Protein AF-A0AAF0JPY4-F1 (afdb_monomer_lite)

Secondary structure (DSSP, 8-state):
-EEEEE-HHHHHHHHHHHHHHHHHHHHHHHHHHTTTEEEEEEEEEEEEETTEEEEEEEEEEEEEEEEEEEEETTEEEEEEEEEESS-S-TTSPPPPPPTTTT-EEEEETTEEEEEE-

Foldseek 3Di:
DDKDFDDPVVVVVVVVLVVVLVVQQVVLQVQCVVVQKHWDQWDWDWDQDPQGIKIKIAGATWMWGWAFDQDDVPHTDTDTHTDGRDDPDPPRDDRPDGPCHQWMWMQDPVHIMIDHD

Radius of gyration: 16.7 Å; chains: 1; bounding box: 37×38×39 Å

pLDDT: mean 94.19, std 3.63, range [71.88, 98.06]

Structure (mmCIF, N/CA/C/O backbone):
data_AF-A0AAF0JPY4-F1
#
_entry.id   AF-A0AAF0JPY4-F1
#
loop_
_atom_site.g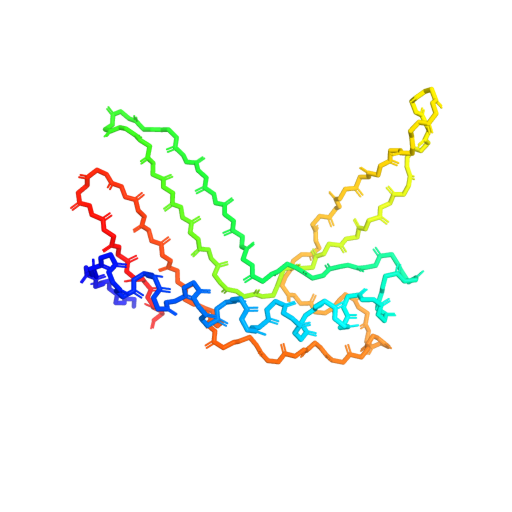roup_PDB
_atom_site.id
_atom_site.type_symbol
_atom_site.label_atom_id
_atom_site.label_alt_id
_atom_site.label_comp_id
_atom_site.label_asym_id
_atom_site.label_entity_id
_atom_site.label_seq_id
_atom_site.pdbx_PDB_ins_code
_atom_site.Cartn_x
_atom_site.Cartn_y
_atom_site.Cartn_z
_atom_site.occupancy
_atom_site.B_iso_or_equiv
_atom_site.auth_seq_id
_atom_site.auth_comp_id
_atom_site.auth_asym_id
_atom_site.auth_atom_id
_atom_site.pdbx_PDB_model_num
ATOM 1 N N . MET A 1 1 ? -14.516 -14.424 5.658 1.00 76.50 1 MET A N 1
ATOM 2 C CA . MET A 1 1 ? -14.083 -13.071 6.057 1.00 76.50 1 MET A CA 1
ATOM 3 C C . MET A 1 1 ? -14.177 -12.901 7.560 1.00 76.50 1 MET A C 1
ATOM 5 O O . MET A 1 1 ? -15.278 -12.802 8.096 1.00 76.50 1 MET A O 1
ATOM 9 N N . LYS A 1 2 ? -13.028 -12.865 8.234 1.00 87.25 2 LYS A N 1
ATOM 10 C CA . LYS A 1 2 ? -12.923 -12.620 9.676 1.00 87.25 2 LYS A CA 1
ATOM 11 C C . LYS A 1 2 ? -12.520 -11.163 9.903 1.00 87.25 2 LYS A C 1
ATOM 13 O O . LYS A 1 2 ? -11.664 -10.646 9.191 1.00 87.25 2 LYS A O 1
ATOM 18 N N . THR A 1 3 ? -13.167 -10.490 10.853 1.00 94.69 3 THR A N 1
ATOM 19 C CA . THR A 1 3 ? -12.801 -9.127 11.268 1.00 94.69 3 THR A CA 1
ATOM 20 C C . THR A 1 3 ? -12.476 -9.139 12.749 1.00 94.69 3 THR A C 1
ATOM 22 O O . THR A 1 3 ? -13.300 -9.563 13.555 1.00 94.69 3 THR A O 1
ATOM 25 N N . GLU A 1 4 ? -11.289 -8.665 13.104 1.00 96.06 4 GLU A N 1
ATOM 26 C CA . GLU A 1 4 ? -10.801 -8.652 14.481 1.00 96.06 4 GLU A CA 1
ATOM 27 C C . GLU A 1 4 ? -10.354 -7.246 14.858 1.00 96.06 4 GLU A C 1
ATOM 29 O O . GLU A 1 4 ? -9.631 -6.590 14.104 1.00 96.06 4 GLU A O 1
ATOM 34 N N . LYS A 1 5 ? -10.789 -6.767 16.026 1.00 97.38 5 LYS A N 1
ATOM 35 C CA . LYS A 1 5 ? -10.307 -5.502 16.581 1.00 97.38 5 LYS A CA 1
ATOM 36 C C . LYS A 1 5 ? -8.908 -5.721 17.149 1.00 97.38 5 LYS A C 1
ATOM 38 O O . LYS A 1 5 ? -8.705 -6.646 17.927 1.00 97.38 5 LYS A O 1
ATOM 43 N N . ILE A 1 6 ? -7.967 -4.860 16.783 1.00 97.62 6 ILE A N 1
ATOM 44 C CA . ILE A 1 6 ? -6.577 -4.938 17.237 1.00 97.62 6 ILE A CA 1
ATOM 45 C C . ILE A 1 6 ? -6.176 -3.682 18.008 1.00 97.62 6 ILE A C 1
ATOM 47 O O . ILE A 1 6 ? -6.800 -2.623 17.897 1.00 97.62 6 ILE A O 1
ATOM 51 N N . THR A 1 7 ? -5.110 -3.800 18.794 1.00 97.81 7 THR A N 1
ATOM 52 C CA . THR A 1 7 ? -4.529 -2.669 19.520 1.00 97.81 7 THR A CA 1
ATOM 53 C C . THR A 1 7 ? -3.618 -1.837 18.616 1.00 97.81 7 THR A C 1
ATOM 55 O O . THR A 1 7 ? -3.204 -2.262 17.534 1.00 97.81 7 THR A O 1
ATOM 58 N N . LYS A 1 8 ? -3.257 -0.638 19.084 1.00 96.75 8 LYS A N 1
ATOM 59 C CA . LYS A 1 8 ? -2.250 0.198 18.421 1.00 96.75 8 LYS A CA 1
ATOM 60 C C . LYS A 1 8 ? -0.879 -0.488 18.371 1.00 96.75 8 LYS A C 1
ATOM 62 O O . LYS A 1 8 ? -0.233 -0.446 17.337 1.00 96.75 8 LYS A O 1
ATOM 67 N N . GLU A 1 9 ? -0.486 -1.191 19.431 1.00 97.81 9 GLU A N 1
ATOM 68 C CA . GLU A 1 9 ? 0.784 -1.928 19.469 1.00 97.81 9 GLU A CA 1
ATOM 69 C C . GLU A 1 9 ? 0.856 -3.012 18.377 1.00 97.81 9 GLU A C 1
ATOM 71 O O . GLU A 1 9 ? 1.880 -3.183 17.717 1.00 97.81 9 GLU A O 1
ATOM 76 N N . MET A 1 10 ? -0.251 -3.722 18.129 1.00 96.94 10 MET A N 1
ATOM 77 C CA . MET A 1 10 ? -0.329 -4.683 17.024 1.00 96.94 10 MET A CA 1
ATOM 78 C C . MET A 1 10 ? -0.209 -3.994 15.661 1.00 96.94 10 MET A C 1
ATOM 80 O O . MET A 1 10 ? 0.466 -4.509 14.772 1.00 96.94 10 MET A O 1
ATOM 84 N N . LEU A 1 11 ? -0.830 -2.822 15.490 1.00 97.00 11 LEU A N 1
ATOM 85 C CA . LEU A 1 11 ? -0.681 -2.023 14.272 1.00 97.00 11 LEU A CA 1
ATOM 86 C C . LEU A 1 11 ? 0.775 -1.577 14.064 1.00 97.00 11 LEU A C 1
ATOM 88 O O . LEU A 1 11 ? 1.282 -1.655 12.946 1.00 97.00 11 LEU A O 1
ATOM 92 N N . ASP A 1 12 ? 1.457 -1.163 15.128 1.00 97.56 12 ASP A N 1
ATOM 93 C CA . ASP A 1 12 ? 2.863 -0.760 15.078 1.00 97.56 1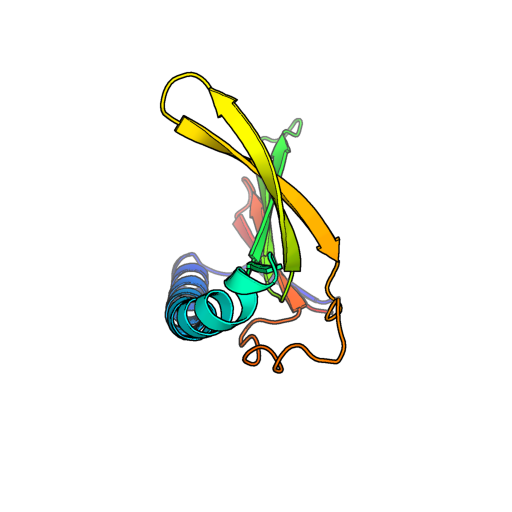2 ASP A CA 1
ATOM 94 C C . ASP A 1 12 ? 3.763 -1.945 14.683 1.00 97.56 12 ASP A C 1
ATOM 96 O O . ASP A 1 12 ? 4.633 -1.800 13.825 1.00 97.56 12 ASP A O 1
ATOM 100 N N . LYS A 1 13 ? 3.481 -3.158 15.184 1.00 97.38 13 LYS A N 1
ATOM 101 C CA . LYS A 1 13 ? 4.148 -4.398 14.739 1.00 97.38 13 LYS A CA 1
ATOM 102 C C . LYS A 1 13 ? 3.952 -4.667 13.240 1.00 97.38 13 LYS A C 1
ATOM 104 O O . LYS A 1 13 ? 4.914 -5.014 12.553 1.00 97.38 13 LYS A O 1
ATOM 109 N N . LEU A 1 14 ? 2.743 -4.466 12.704 1.00 96.56 14 LEU A N 1
ATOM 110 C CA . LEU A 1 14 ? 2.487 -4.586 11.259 1.00 96.56 14 LEU A CA 1
ATOM 111 C C . LEU A 1 14 ? 3.289 -3.558 10.448 1.00 96.56 14 LEU A C 1
ATOM 113 O O . LEU A 1 14 ? 3.795 -3.884 9.372 1.00 96.56 14 LEU A O 1
ATOM 117 N N . TYR A 1 15 ? 3.432 -2.330 10.953 1.00 96.06 15 TYR A N 1
ATOM 118 C CA . TYR A 1 15 ? 4.275 -1.322 10.311 1.00 96.06 15 TYR A CA 1
ATOM 119 C C . TYR A 1 15 ? 5.753 -1.712 10.319 1.00 96.06 15 TYR A C 1
ATOM 121 O O . TYR A 1 15 ? 6.393 -1.582 9.279 1.00 96.06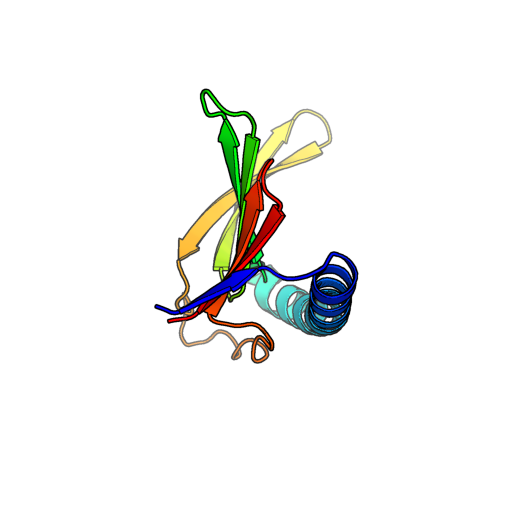 15 TYR A O 1
ATOM 129 N N . SER A 1 16 ? 6.280 -2.249 11.419 1.00 96.81 16 SER A N 1
ATOM 130 C CA . SER A 1 16 ? 7.669 -2.726 11.474 1.00 96.81 16 SER A CA 1
ATOM 131 C C . SER A 1 16 ? 7.946 -3.809 10.425 1.00 96.81 16 SER A C 1
ATOM 133 O O . SER A 1 16 ? 8.902 -3.695 9.659 1.00 96.81 16 SER A O 1
ATOM 135 N N . ILE A 1 17 ? 7.047 -4.794 10.292 1.00 96.75 17 ILE A N 1
ATOM 136 C CA . ILE A 1 17 ? 7.133 -5.836 9.252 1.00 96.75 17 ILE A CA 1
ATOM 137 C C . ILE A 1 17 ? 7.096 -5.218 7.843 1.00 96.75 17 ILE A C 1
ATOM 139 O O . ILE A 1 17 ? 7.838 -5.626 6.944 1.00 96.75 17 ILE A O 1
ATOM 143 N N . LEU A 1 18 ? 6.233 -4.219 7.628 1.00 96.19 18 LEU A N 1
ATOM 144 C CA . LEU A 1 18 ? 6.147 -3.508 6.354 1.00 96.19 18 LEU A CA 1
ATOM 145 C C . LEU A 1 18 ? 7.446 -2.754 6.028 1.00 96.19 18 LEU A C 1
ATOM 147 O O . LEU A 1 18 ? 7.854 -2.746 4.868 1.00 96.19 18 LEU A O 1
ATOM 151 N N . GLU A 1 19 ? 8.089 -2.117 7.007 1.00 95.12 19 GLU A N 1
ATOM 152 C CA . GLU A 1 19 ? 9.345 -1.386 6.802 1.00 95.12 19 GLU A CA 1
ATOM 153 C C . GLU A 1 19 ? 10.505 -2.310 6.420 1.00 95.12 19 GLU A C 1
ATOM 155 O O . GLU A 1 19 ? 11.264 -2.004 5.497 1.00 95.12 19 GLU A O 1
ATOM 160 N N . GLU A 1 20 ? 10.609 -3.482 7.044 1.00 94.62 20 GLU A N 1
ATOM 161 C CA . GLU A 1 20 ? 11.586 -4.497 6.637 1.00 94.62 20 GLU A CA 1
ATOM 162 C C . GLU A 1 20 ? 11.353 -4.958 5.193 1.00 94.62 20 GLU A C 1
ATOM 164 O O . GLU A 1 20 ? 12.290 -5.054 4.394 1.00 94.62 20 GLU A O 1
ATOM 169 N N . TYR A 1 21 ? 10.090 -5.186 4.820 1.00 96.19 21 TYR A N 1
ATOM 170 C CA . TYR A 1 21 ? 9.736 -5.546 3.450 1.00 96.19 21 TYR A CA 1
ATOM 171 C C . TYR A 1 21 ? 10.041 -4.423 2.452 1.00 96.19 21 TYR A C 1
ATOM 173 O O . TYR A 1 21 ? 10.551 -4.691 1.362 1.00 96.19 21 TYR A O 1
ATOM 181 N N . LYS A 1 22 ? 9.781 -3.160 2.814 1.00 95.00 22 LYS A N 1
ATOM 182 C CA . LYS A 1 22 ? 10.059 -1.995 1.960 1.00 95.00 22 LYS A CA 1
ATOM 183 C C . LYS A 1 22 ? 11.527 -1.902 1.559 1.00 95.00 22 LYS A C 1
ATOM 185 O O . LYS A 1 22 ? 11.792 -1.486 0.435 1.00 95.00 22 LYS A O 1
ATOM 190 N N . ARG A 1 23 ? 12.464 -2.321 2.418 1.00 92.56 23 ARG A N 1
ATOM 191 C CA . ARG A 1 23 ? 13.897 -2.376 2.073 1.00 92.56 23 ARG A CA 1
ATOM 192 C C . ARG A 1 23 ? 14.157 -3.353 0.924 1.00 92.56 23 ARG A C 1
ATOM 194 O O . ARG A 1 23 ? 14.707 -2.955 -0.093 1.00 92.56 23 ARG A O 1
ATOM 201 N N . LYS A 1 24 ? 13.644 -4.586 1.013 1.00 93.94 24 LYS A N 1
ATOM 202 C CA . LYS A 1 24 ? 13.739 -5.585 -0.075 1.00 93.94 24 LYS A CA 1
ATOM 203 C C . LYS A 1 24 ? 13.044 -5.105 -1.351 1.00 93.94 24 LYS A C 1
ATOM 205 O O . LYS A 1 24 ? 13.518 -5.316 -2.465 1.00 93.94 24 LYS A O 1
ATOM 210 N N . LEU A 1 25 ? 11.903 -4.441 -1.183 1.00 95.81 25 LEU A N 1
ATOM 211 C CA . LEU A 1 25 ? 11.133 -3.894 -2.290 1.00 95.81 25 LEU A CA 1
ATOM 212 C C . LEU A 1 25 ? 11.840 -2.720 -2.975 1.00 95.81 25 LEU A C 1
ATOM 214 O O . LEU A 1 25 ? 11.641 -2.508 -4.168 1.00 95.81 25 LEU A O 1
ATOM 218 N N . TYR A 1 26 ? 12.638 -1.946 -2.242 1.00 94.94 26 TYR A N 1
ATOM 219 C CA . TYR A 1 26 ? 13.428 -0.856 -2.799 1.00 94.94 26 TYR A CA 1
ATOM 220 C C . TYR A 1 26 ? 14.463 -1.386 -3.792 1.00 94.94 26 TYR A C 1
ATOM 222 O O . TYR A 1 26 ? 14.506 -0.911 -4.929 1.00 94.94 26 TYR A O 1
ATOM 230 N N . ASP A 1 27 ? 15.212 -2.420 -3.403 1.00 93.62 27 ASP A N 1
ATOM 231 C CA . ASP A 1 27 ? 16.198 -3.059 -4.278 1.00 93.62 27 ASP A CA 1
ATOM 232 C C . ASP A 1 27 ? 15.536 -3.635 -5.528 1.00 93.62 27 ASP A C 1
ATOM 234 O O . ASP A 1 27 ? 15.982 -3.378 -6.646 1.00 93.62 27 ASP A O 1
ATOM 238 N N . TYR A 1 28 ? 14.406 -4.323 -5.354 1.00 94.88 28 TYR A N 1
ATOM 239 C CA . TYR A 1 28 ? 13.607 -4.816 -6.471 1.00 94.88 28 TYR A CA 1
ATOM 240 C C . TYR A 1 28 ? 13.124 -3.686 -7.396 1.00 94.88 28 TYR A C 1
ATOM 242 O O . TYR A 1 28 ? 13.273 -3.761 -8.614 1.00 94.88 28 TYR A O 1
ATOM 250 N N . ASN A 1 29 ? 12.574 -2.606 -6.831 1.00 96.12 29 ASN A N 1
ATOM 251 C CA . ASN A 1 29 ? 12.093 -1.459 -7.599 1.00 96.12 29 ASN A CA 1
ATOM 252 C C . ASN A 1 29 ? 13.215 -0.774 -8.376 1.00 96.12 29 ASN A C 1
ATOM 254 O O . ASN A 1 29 ? 12.950 -0.259 -9.457 1.00 96.12 29 ASN A O 1
ATOM 258 N N . ARG A 1 30 ? 14.450 -0.767 -7.864 1.00 93.81 30 ARG A N 1
ATOM 259 C CA . ARG A 1 30 ? 15.608 -0.269 -8.611 1.00 93.81 30 ARG A CA 1
ATOM 260 C C . ARG A 1 30 ? 15.808 -1.080 -9.895 1.00 93.81 30 ARG A C 1
ATOM 262 O O . ARG A 1 30 ? 15.893 -0.473 -10.956 1.00 93.81 30 ARG A O 1
ATOM 269 N N . LEU A 1 31 ? 15.757 -2.412 -9.809 1.00 93.00 31 LEU A N 1
ATOM 270 C CA . LEU A 1 31 ? 15.912 -3.319 -10.957 1.00 93.00 31 LEU A CA 1
ATOM 271 C C . LEU A 1 31 ? 14.830 -3.126 -12.029 1.00 93.00 31 LEU A C 1
ATOM 273 O O . LEU A 1 31 ? 15.129 -3.131 -13.217 1.00 93.00 31 LEU A O 1
ATOM 277 N N . VAL A 1 32 ? 13.566 -2.951 -11.633 1.00 93.50 32 VAL A N 1
ATOM 278 C CA . VAL A 1 32 ? 12.455 -2.840 -12.602 1.00 93.50 32 VAL A CA 1
ATOM 279 C C . VAL A 1 32 ? 12.167 -1.405 -13.057 1.00 93.50 32 VAL A C 1
ATOM 281 O O . VAL A 1 32 ? 11.409 -1.198 -14.008 1.00 93.50 32 VAL A O 1
ATOM 284 N N . SER A 1 33 ? 12.771 -0.404 -12.406 1.00 90.50 33 SER A N 1
ATOM 285 C CA . SER A 1 33 ? 12.508 1.009 -12.704 1.00 90.50 33 SER A CA 1
ATOM 286 C C . SER A 1 33 ? 13.007 1.459 -14.074 1.00 90.50 33 SER A C 1
ATOM 288 O O . SER A 1 33 ? 12.384 2.343 -14.659 1.00 90.50 33 SER A O 1
ATOM 290 N N . GLU A 1 34 ? 14.050 0.828 -14.619 1.00 87.25 34 GLU A N 1
ATOM 291 C CA . GLU A 1 34 ? 14.545 1.096 -15.980 1.00 87.25 34 GLU A CA 1
ATOM 292 C C . GLU A 1 34 ? 13.487 0.782 -17.045 1.00 87.25 34 GLU A C 1
ATOM 294 O O . GLU A 1 34 ? 13.372 1.481 -18.046 1.00 87.25 34 GLU A O 1
ATOM 299 N N . LYS A 1 35 ? 12.633 -0.212 -16.776 1.00 88.62 35 LYS A N 1
ATOM 300 C CA . LYS A 1 35 ? 11.487 -0.578 -17.621 1.00 88.62 35 LYS A CA 1
ATOM 301 C C . LYS A 1 35 ? 10.238 0.271 -17.334 1.00 88.62 35 LYS A C 1
ATOM 303 O O . LYS A 1 35 ? 9.170 0.038 -17.894 1.00 88.62 35 LYS A O 1
ATOM 308 N N . GLY A 1 36 ? 10.351 1.262 -16.448 1.00 92.75 36 GLY A N 1
ATOM 309 C CA . GLY A 1 36 ? 9.266 2.166 -16.073 1.00 92.75 36 GLY A CA 1
ATOM 310 C C . GLY A 1 36 ? 8.259 1.574 -15.085 1.00 92.75 36 GLY A C 1
ATOM 311 O O . GLY A 1 36 ? 7.194 2.162 -14.898 1.00 92.75 36 GLY A O 1
ATOM 312 N N . TYR A 1 37 ? 8.560 0.446 -14.435 1.00 95.56 37 TYR A N 1
ATOM 313 C CA . TYR A 1 37 ? 7.656 -0.188 -13.473 1.00 95.56 37 TYR A CA 1
ATOM 314 C C . TYR A 1 37 ? 8.050 0.085 -12.027 1.00 95.56 37 TYR A C 1
ATOM 316 O O . TYR A 1 37 ? 9.222 0.250 -11.693 1.00 95.56 37 TYR A O 1
ATOM 324 N N . ARG A 1 38 ? 7.045 0.123 -11.150 1.00 95.62 38 ARG A N 1
ATOM 325 C CA . ARG A 1 38 ? 7.215 0.155 -9.697 1.00 95.62 38 ARG A CA 1
ATOM 326 C C . ARG A 1 38 ? 6.120 -0.644 -9.009 1.00 95.62 38 ARG A C 1
ATOM 328 O O . ARG A 1 38 ? 4.967 -0.633 -9.433 1.00 95.62 38 ARG A O 1
ATOM 335 N N . LEU A 1 39 ? 6.472 -1.259 -7.893 1.00 95.75 39 LEU A N 1
ATOM 336 C CA . LEU A 1 39 ? 5.567 -1.985 -7.020 1.00 95.75 39 LEU A CA 1
ATOM 337 C C . LEU A 1 39 ? 5.370 -1.201 -5.720 1.00 95.75 39 LEU A C 1
ATOM 339 O O . LEU A 1 39 ? 6.339 -0.744 -5.104 1.00 95.75 39 LEU A O 1
ATOM 343 N N . LYS A 1 40 ? 4.116 -1.043 -5.294 1.00 95.44 40 LYS A N 1
ATOM 344 C CA . LYS A 1 40 ? 3.768 -0.520 -3.968 1.00 95.44 40 LYS A CA 1
ATOM 345 C C . LYS A 1 40 ? 3.344 -1.672 -3.050 1.00 95.44 40 LYS A C 1
ATOM 347 O O . LYS A 1 40 ? 2.570 -2.513 -3.500 1.00 95.44 40 LYS A O 1
ATOM 352 N N . PRO A 1 41 ? 3.795 -1.686 -1.781 1.00 96.56 41 PRO A N 1
ATOM 353 C CA . PRO A 1 41 ? 3.483 -2.752 -0.823 1.00 96.56 41 PRO A CA 1
ATOM 354 C C . PRO A 1 41 ? 2.114 -2.567 -0.142 1.00 96.56 41 PRO A C 1
ATOM 356 O O . PRO A 1 41 ? 1.578 -3.445 0.525 1.00 96.56 41 PRO A O 1
ATOM 359 N N . VAL A 1 42 ? 1.537 -1.372 -0.250 1.00 96.25 42 VAL A N 1
ATOM 360 C CA . VAL A 1 42 ? 0.274 -1.043 0.400 1.00 96.25 42 VAL A CA 1
ATOM 361 C C . VAL A 1 42 ? -0.498 -0.058 -0.459 1.00 96.25 42 VAL A C 1
ATOM 363 O O . VAL A 1 42 ? 0.054 0.930 -0.952 1.00 96.25 42 VAL A O 1
ATOM 366 N N . HIS A 1 43 ? -1.787 -0.326 -0.629 1.00 95.19 43 HIS A N 1
ATOM 367 C CA . HIS A 1 43 ? -2.734 0.620 -1.192 1.00 95.19 43 HIS A CA 1
ATOM 368 C C . HIS A 1 43 ? -3.549 1.232 -0.052 1.00 95.19 43 HIS A C 1
ATOM 370 O O . HIS A 1 43 ? -4.166 0.512 0.730 1.00 95.19 43 HIS A O 1
ATOM 376 N N . ILE A 1 44 ? -3.521 2.559 0.075 1.00 95.44 44 ILE A N 1
ATOM 377 C CA . ILE A 1 44 ? -4.198 3.279 1.157 1.00 95.44 44 ILE A CA 1
ATOM 378 C C . ILE A 1 44 ? -5.370 4.055 0.570 1.00 95.44 44 ILE A C 1
ATOM 380 O O . ILE A 1 44 ? -5.185 4.863 -0.337 1.00 95.44 44 ILE A O 1
ATOM 384 N N . VAL A 1 45 ? -6.559 3.838 1.126 1.00 95.88 45 VAL A N 1
ATOM 385 C CA . VAL A 1 45 ? -7.783 4.551 0.753 1.00 95.88 45 VAL A CA 1
ATOM 386 C C . VAL A 1 45 ? -8.309 5.283 1.976 1.00 95.88 45 VAL A C 1
ATOM 388 O O . VAL A 1 45 ? -8.531 4.672 3.018 1.00 95.88 45 VAL A O 1
ATOM 391 N N . VAL A 1 46 ? -8.540 6.586 1.848 1.00 97.00 46 VAL A N 1
ATOM 392 C CA . VAL A 1 46 ? -9.143 7.413 2.897 1.00 97.00 46 VAL A CA 1
ATOM 393 C C . VAL A 1 46 ? -10.511 7.875 2.410 1.00 97.00 46 VAL A C 1
ATOM 395 O O . VAL A 1 46 ? -10.617 8.455 1.332 1.00 97.00 46 VAL A O 1
ATOM 398 N N . LYS A 1 47 ? -11.563 7.602 3.184 1.00 95.69 47 LYS A N 1
ATOM 399 C CA . LYS A 1 47 ? -12.947 7.981 2.873 1.00 95.69 47 LYS A CA 1
ATOM 400 C C . LYS A 1 47 ? -13.494 8.889 3.967 1.00 95.69 47 LYS A C 1
ATOM 402 O O . LYS A 1 47 ? -13.403 8.552 5.145 1.00 95.69 47 LYS A O 1
ATOM 407 N N . LYS A 1 48 ? -14.098 10.013 3.580 1.00 94.94 48 LYS A N 1
ATOM 408 C CA . LYS A 1 48 ? -14.897 10.844 4.491 1.00 94.94 48 LYS A CA 1
ATOM 409 C C . LYS A 1 48 ? -16.317 10.284 4.561 1.00 94.94 48 LYS A C 1
ATOM 411 O O . LYS A 1 48 ? -16.903 9.959 3.533 1.00 94.94 48 LYS A O 1
ATOM 416 N N . THR A 1 49 ? -16.856 10.165 5.765 1.00 92.19 49 THR A N 1
ATOM 417 C CA . THR A 1 49 ? -18.210 9.670 6.044 1.00 92.19 49 THR A CA 1
ATOM 418 C C . THR A 1 49 ? -18.913 10.617 7.017 1.00 92.19 49 THR A C 1
ATOM 420 O O . THR A 1 49 ? -18.264 11.468 7.625 1.00 92.19 49 THR A O 1
ATOM 423 N N . LYS A 1 50 ? -20.227 10.446 7.217 1.00 90.50 50 LYS A N 1
ATOM 424 C CA . LYS A 1 50 ? -20.988 11.207 8.227 1.00 90.50 50 LYS A CA 1
ATOM 425 C C . LYS A 1 50 ? -20.447 11.016 9.65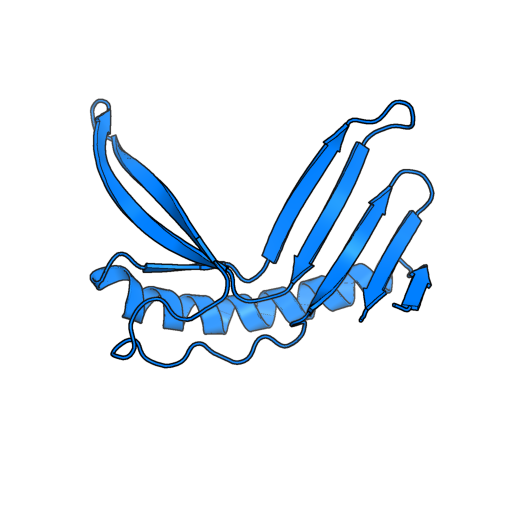5 1.00 90.50 50 LYS A C 1
ATOM 427 O O . LYS A 1 50 ? -20.605 11.901 10.480 1.00 90.50 50 LYS A O 1
ATOM 432 N N . LEU A 1 51 ? -19.794 9.881 9.922 1.00 86.56 51 LEU A N 1
ATOM 433 C CA . LEU A 1 51 ? -19.242 9.504 11.230 1.00 86.56 51 LEU A CA 1
ATOM 434 C C . LEU A 1 51 ? -17.742 9.826 11.370 1.00 86.56 51 LEU A C 1
ATOM 436 O O . LEU A 1 51 ? -17.109 9.421 12.343 1.00 86.56 51 LEU A O 1
ATOM 440 N N . GLY A 1 52 ? -17.156 10.523 10.389 1.00 92.25 52 GLY A N 1
ATOM 441 C CA . GLY A 1 52 ? -15.738 10.881 10.363 1.00 92.25 52 GLY A CA 1
ATOM 442 C C . GLY A 1 52 ? -14.958 10.213 9.229 1.00 92.25 52 GLY A C 1
ATOM 443 O O . GLY A 1 52 ? -15.515 9.818 8.201 1.00 92.25 52 GLY A O 1
ATOM 444 N N . THR A 1 53 ? -13.640 10.121 9.394 1.00 96.31 53 THR A N 1
ATOM 445 C CA . THR A 1 53 ? -12.725 9.587 8.375 1.00 96.31 53 THR A CA 1
ATOM 446 C C . THR A 1 53 ? -12.455 8.104 8.608 1.00 96.31 53 THR A C 1
ATOM 448 O O . THR A 1 53 ? -12.076 7.710 9.706 1.00 96.31 53 THR A O 1
ATOM 451 N N . VAL A 1 54 ? -12.588 7.296 7.556 1.00 97.12 54 VAL A N 1
ATOM 452 C CA . VAL A 1 54 ? -12.225 5.875 7.562 1.00 97.12 54 VAL A CA 1
ATOM 453 C C . VAL A 1 54 ? -11.015 5.664 6.658 1.00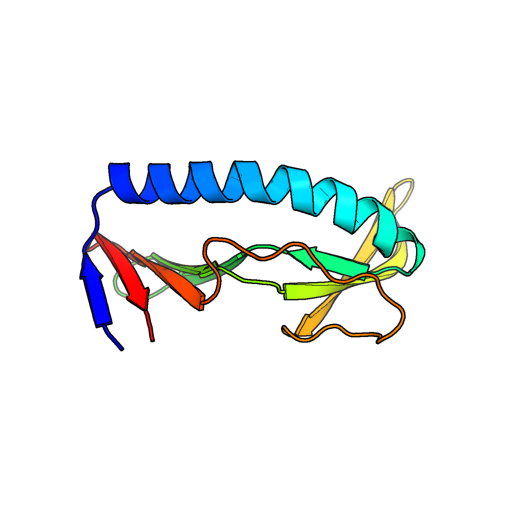 97.12 54 VAL A C 1
ATOM 455 O O . VAL A 1 54 ? -11.037 6.044 5.485 1.00 97.12 54 VAL A O 1
ATOM 458 N N . LYS A 1 55 ? -9.963 5.043 7.188 1.00 97.69 55 LYS A N 1
ATOM 459 C CA . LYS A 1 55 ? -8.748 4.680 6.452 1.00 97.69 55 LYS A CA 1
ATOM 460 C C . LYS A 1 55 ? -8.693 3.168 6.268 1.00 97.69 55 LYS A C 1
ATOM 462 O O . LYS A 1 55 ? -8.781 2.422 7.235 1.00 97.69 55 LYS A O 1
ATOM 467 N N . TYR A 1 56 ? -8.496 2.733 5.032 1.00 97.50 56 TYR A N 1
ATOM 468 C CA . TYR A 1 56 ? -8.233 1.346 4.671 1.00 97.50 56 TYR A CA 1
ATOM 469 C C . TYR A 1 56 ? -6.804 1.212 4.163 1.00 97.50 56 TYR A C 1
ATOM 471 O O . TYR A 1 56 ? -6.345 2.034 3.369 1.00 97.50 56 TYR A O 1
ATOM 479 N N . MET A 1 57 ? -6.113 0.171 4.603 1.00 97.38 57 MET A N 1
ATOM 480 C CA . MET A 1 57 ? -4.776 -0.190 4.155 1.00 97.38 57 MET A CA 1
ATOM 481 C C . MET A 1 57 ? -4.818 -1.621 3.643 1.00 97.38 57 MET A C 1
ATOM 483 O O . MET A 1 57 ? -4.983 -2.553 4.422 1.00 97.38 57 MET A O 1
ATOM 487 N N . TYR A 1 58 ? -4.679 -1.781 2.335 1.00 96.56 58 TYR A N 1
ATOM 488 C CA . TYR A 1 58 ? -4.677 -3.077 1.676 1.00 96.56 58 TYR A CA 1
ATOM 489 C C . TYR A 1 58 ? -3.230 -3.480 1.414 1.00 96.56 58 TYR A C 1
ATOM 491 O O . TYR A 1 58 ? -2.575 -2.891 0.550 1.00 96.56 58 TYR A O 1
ATOM 499 N N . PHE A 1 59 ? -2.723 -4.456 2.157 1.00 96.38 59 PHE A N 1
ATOM 500 C CA . PHE A 1 59 ? -1.352 -4.937 2.028 1.00 96.38 59 PHE A CA 1
ATOM 501 C C . PHE A 1 59 ? -1.240 -5.949 0.884 1.00 96.38 59 PHE A C 1
ATOM 503 O O . PHE A 1 59 ? -2.097 -6.817 0.702 1.00 96.38 59 PHE A O 1
ATOM 510 N N . GLY A 1 60 ? -0.200 -5.816 0.066 1.00 95.00 60 GLY A N 1
ATOM 511 C CA . GLY A 1 60 ? -0.017 -6.640 -1.123 1.00 95.00 60 GLY A CA 1
ATOM 512 C C . GLY A 1 60 ? 0.866 -5.966 -2.161 1.00 95.00 60 GLY A C 1
ATOM 513 O O . GLY A 1 60 ? 1.575 -5.008 -1.878 1.00 95.00 60 GLY A O 1
ATOM 514 N N . ARG A 1 61 ? 0.832 -6.472 -3.388 1.00 95.00 61 ARG A N 1
ATOM 515 C CA . ARG A 1 61 ? 1.702 -6.011 -4.471 1.00 95.00 61 ARG A CA 1
ATOM 516 C C . ARG A 1 61 ? 0.868 -5.264 -5.500 1.00 95.00 61 ARG A C 1
ATOM 518 O O . ARG A 1 61 ? 0.042 -5.860 -6.174 1.00 95.00 61 ARG A O 1
ATOM 525 N N . TYR A 1 62 ? 1.051 -3.950 -5.582 1.00 95.81 62 TYR A N 1
ATOM 526 C CA . TYR A 1 62 ? 0.298 -3.079 -6.488 1.00 95.81 62 TYR A CA 1
ATOM 527 C C . TYR A 1 62 ? 1.228 -2.498 -7.541 1.00 95.81 62 TYR A C 1
ATOM 529 O O . TYR A 1 62 ? 2.113 -1.702 -7.217 1.00 95.81 62 TYR A O 1
ATOM 537 N N . TRP A 1 63 ? 1.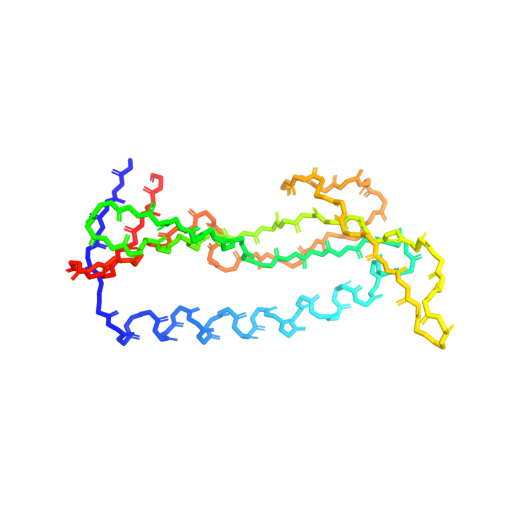034 -2.905 -8.788 1.00 96.62 63 TRP A N 1
ATOM 538 C CA . TRP A 1 63 ? 1.873 -2.510 -9.906 1.00 96.62 63 TRP A CA 1
ATOM 539 C C . TRP A 1 63 ? 1.486 -1.143 -10.446 1.00 96.62 63 TRP A C 1
ATOM 541 O O . TRP A 1 63 ? 0.309 -0.814 -10.613 1.00 96.62 63 TRP A O 1
ATOM 551 N N . TYR A 1 64 ? 2.507 -0.349 -10.745 1.00 96.50 64 TYR A N 1
ATOM 552 C CA . TYR A 1 64 ? 2.381 0.953 -11.371 1.00 96.50 64 TYR A CA 1
ATOM 553 C C . TYR A 1 64 ? 3.369 1.091 -12.524 1.00 96.50 64 TYR A C 1
ATOM 555 O O . TYR A 1 64 ? 4.533 0.713 -12.396 1.00 96.50 64 TYR A O 1
ATOM 563 N N . LYS A 1 65 ? 2.919 1.717 -13.614 1.00 95.75 65 LYS A N 1
ATOM 564 C CA . LYS A 1 65 ? 3.791 2.271 -14.652 1.00 95.75 65 LYS A CA 1
ATOM 565 C C . LYS A 1 65 ? 4.056 3.739 -14.350 1.00 95.75 65 LYS A C 1
ATOM 567 O O . LYS A 1 65 ? 3.116 4.504 -14.133 1.00 95.75 65 LYS A O 1
ATOM 572 N N . VAL A 1 66 ? 5.318 4.136 -14.331 1.00 94.00 66 VAL A N 1
ATOM 573 C CA . VAL A 1 66 ? 5.737 5.529 -14.189 1.00 94.00 66 VAL A CA 1
ATOM 574 C C . VAL A 1 66 ? 6.095 6.048 -15.572 1.00 94.00 66 VAL A C 1
ATOM 576 O O . VAL A 1 66 ? 7.073 5.619 -16.172 1.00 94.00 66 VAL A O 1
ATOM 579 N N . VAL A 1 67 ? 5.279 6.965 -16.082 1.00 93.38 67 VAL A N 1
ATOM 580 C CA . VAL A 1 67 ? 5.429 7.541 -17.421 1.00 93.38 67 VAL A CA 1
ATOM 581 C C . VAL A 1 67 ? 5.868 8.990 -17.283 1.00 93.38 67 VAL A C 1
ATOM 583 O O . VAL A 1 67 ? 5.246 9.762 -16.553 1.00 93.38 67 VAL A O 1
ATOM 586 N N . TYR A 1 68 ? 6.936 9.376 -17.973 1.00 91.94 68 TYR A N 1
ATOM 587 C CA . TYR A 1 68 ? 7.351 10.772 -18.056 1.00 91.94 68 TYR A CA 1
ATOM 588 C C . TYR A 1 68 ? 6.355 11.571 -18.905 1.00 91.94 68 TYR A C 1
ATOM 590 O O . TYR A 1 68 ? 5.985 11.143 -19.993 1.00 91.94 68 TYR A O 1
ATOM 598 N N . VAL A 1 69 ? 5.914 12.726 -18.404 1.00 94.06 69 VAL A N 1
ATOM 599 C CA . VAL A 1 69 ? 4.897 13.569 -19.066 1.00 94.06 69 VAL A CA 1
ATOM 600 C C . VAL A 1 69 ? 5.397 14.992 -19.339 1.00 94.06 69 VAL A C 1
ATOM 602 O O . VAL A 1 69 ? 4.602 15.916 -19.485 1.00 94.06 69 VAL A O 1
ATOM 605 N N . GLY A 1 70 ? 6.717 15.185 -19.392 1.00 92.50 70 GLY A N 1
ATOM 606 C CA . GLY A 1 70 ? 7.347 16.479 -19.672 1.00 92.50 70 GLY A CA 1
ATOM 607 C C . GLY A 1 70 ? 7.912 17.175 -18.432 1.00 92.50 70 GLY A C 1
ATOM 608 O O . GLY A 1 70 ? 8.133 16.557 -17.388 1.00 92.50 70 GLY A O 1
ATOM 609 N N . LYS A 1 71 ? 8.164 18.484 -18.548 1.00 94.06 71 LYS A N 1
ATOM 610 C CA . LYS A 1 71 ? 8.722 19.321 -17.472 1.00 94.06 71 LYS A CA 1
ATOM 611 C C . LYS A 1 71 ? 7.766 20.437 -17.072 1.00 94.06 71 LYS A C 1
ATOM 613 O O . LYS A 1 71 ? 6.936 20.885 -17.854 1.00 94.06 71 LYS A O 1
ATOM 618 N N . SER A 1 72 ? 7.916 20.904 -15.840 1.00 90.06 72 SER A N 1
ATOM 619 C CA . SER A 1 72 ? 7.301 22.123 -15.321 1.00 90.06 72 SER A CA 1
ATOM 620 C C . SER A 1 72 ? 8.419 23.012 -14.804 1.00 90.06 72 SER A C 1
ATOM 622 O O . SER A 1 72 ? 8.944 22.778 -13.715 1.00 90.06 72 SER A O 1
ATOM 624 N N . GLY A 1 73 ? 8.855 23.966 -15.627 1.00 91.19 73 GLY A N 1
ATOM 625 C CA . GLY A 1 73 ? 10.116 24.667 -15.396 1.00 91.19 73 GLY A CA 1
ATOM 626 C C . GLY A 1 73 ? 11.286 23.677 -15.358 1.00 91.19 73 GLY A C 1
ATOM 627 O O . GLY A 1 73 ? 11.507 22.933 -16.313 1.00 91.19 73 GLY A O 1
ATOM 628 N N . LYS A 1 74 ? 12.010 23.631 -14.233 1.00 91.50 74 LYS A N 1
ATOM 629 C CA . LYS A 1 74 ? 13.174 22.746 -14.034 1.00 91.50 74 LYS A CA 1
ATOM 630 C C . LYS A 1 74 ? 12.821 21.340 -13.520 1.00 91.50 74 LYS A C 1
ATOM 632 O O . LYS A 1 74 ? 13.704 20.491 -13.449 1.00 91.50 74 LYS A O 1
ATOM 637 N N . THR A 1 75 ? 11.555 21.068 -13.194 1.00 91.00 75 THR A N 1
ATOM 638 C CA . THR A 1 75 ? 11.139 19.806 -12.557 1.00 91.00 75 THR A CA 1
ATOM 639 C C . THR A 1 75 ? 10.500 18.848 -13.559 1.00 91.00 75 THR A C 1
ATOM 641 O O . THR A 1 75 ? 9.522 19.198 -14.223 1.00 91.00 75 THR A O 1
ATOM 644 N N . SER A 1 76 ? 11.014 17.617 -13.639 1.00 91.25 76 SER A N 1
ATOM 645 C CA . SER A 1 76 ? 10.400 16.526 -14.407 1.00 91.25 76 SER A CA 1
ATOM 646 C C . SER A 1 76 ? 9.066 16.102 -13.792 1.00 91.25 76 SER A C 1
ATOM 648 O O . SER A 1 76 ? 8.974 15.866 -12.588 1.00 91.25 76 SER A O 1
ATOM 650 N N . LYS A 1 77 ? 8.032 15.969 -14.624 1.00 93.50 77 LYS A N 1
ATOM 651 C CA . LYS A 1 77 ? 6.719 15.459 -14.226 1.00 93.50 77 LYS A CA 1
ATOM 652 C C . LYS A 1 77 ? 6.581 14.003 -14.649 1.00 93.50 77 LYS A C 1
ATOM 654 O O . LYS A 1 77 ? 6.894 13.633 -15.780 1.00 93.50 77 LYS A O 1
ATOM 659 N N . VAL A 1 78 ? 6.062 13.187 -13.739 1.00 93.75 78 VAL A N 1
ATOM 660 C CA . VAL A 1 78 ? 5.734 11.786 -14.005 1.00 93.75 78 VAL A CA 1
ATOM 661 C C . VAL A 1 78 ? 4.279 11.507 -13.660 1.00 93.75 78 VAL A C 1
ATOM 663 O O . VAL A 1 78 ? 3.744 12.034 -12.684 1.00 93.75 78 VAL A O 1
ATOM 666 N N . LYS A 1 79 ? 3.643 10.652 -14.453 1.00 93.12 79 LYS A N 1
ATOM 667 C CA . LYS A 1 79 ? 2.316 10.101 -14.199 1.00 93.12 79 LYS A CA 1
ATOM 668 C C . LYS A 1 79 ? 2.462 8.657 -13.739 1.00 93.12 79 LYS A C 1
ATOM 670 O O . LYS A 1 79 ? 3.163 7.869 -14.366 1.00 93.12 79 LYS A O 1
ATOM 675 N N . TRP A 1 80 ? 1.775 8.316 -12.656 1.00 94.62 80 TRP A N 1
ATOM 676 C CA . TRP A 1 80 ? 1.689 6.949 -12.154 1.00 94.62 80 TRP A CA 1
ATOM 677 C C . TRP A 1 80 ? 0.389 6.323 -12.657 1.00 94.62 80 TRP A C 1
ATOM 679 O O . TRP A 1 80 ? -0.694 6.812 -12.341 1.00 94.62 80 TRP A O 1
ATOM 689 N N . VAL A 1 81 ? 0.492 5.255 -13.440 1.00 95.62 81 VAL A N 1
ATOM 690 C CA . VAL A 1 81 ? -0.645 4.501 -13.979 1.00 95.62 81 VAL A CA 1
ATOM 691 C C . VAL A 1 81 ? -0.746 3.191 -13.213 1.00 95.62 81 VAL A C 1
ATOM 693 O O . VAL A 1 81 ? 0.209 2.423 -13.203 1.00 95.62 81 VAL A O 1
ATOM 696 N N . TYR A 1 82 ? -1.867 2.951 -12.538 1.00 95.06 82 TYR A N 1
ATOM 697 C CA . TYR A 1 82 ? -2.098 1.699 -11.818 1.00 95.06 82 TYR A CA 1
ATOM 698 C C . TYR A 1 82 ? -2.374 0.559 -12.805 1.00 95.06 82 TYR A C 1
ATOM 700 O O . TYR A 1 82 ? -3.179 0.731 -13.715 1.00 95.06 82 TYR A O 1
ATOM 708 N N . LEU A 1 83 ? -1.706 -0.581 -12.621 1.00 95.50 83 LEU A N 1
ATOM 709 C CA . LEU A 1 83 ? -1.778 -1.739 -13.523 1.00 95.50 83 LEU A CA 1
ATOM 710 C C . LEU A 1 83 ? -2.489 -2.952 -12.910 1.00 95.50 83 LEU A C 1
ATOM 712 O O . LEU A 1 83 ? -2.779 -3.905 -13.621 1.00 95.50 83 LEU A O 1
ATOM 716 N N . GLY A 1 84 ? -2.773 -2.934 -11.606 1.00 94.25 84 GLY A N 1
ATOM 717 C CA . GLY A 1 84 ? -3.362 -4.074 -10.903 1.00 94.25 84 GLY A CA 1
ATOM 718 C C . GLY A 1 84 ? -2.391 -4.758 -9.943 1.00 94.25 84 GLY A C 1
ATOM 719 O O . GLY A 1 84 ? -1.401 -4.166 -9.506 1.00 94.25 84 GLY A O 1
ATOM 720 N N . LYS A 1 85 ? -2.721 -6.000 -9.575 1.00 92.94 85 LYS A N 1
ATOM 721 C CA . LYS A 1 85 ? -1.942 -6.820 -8.632 1.00 92.94 85 LYS A CA 1
ATOM 722 C C . LYS A 1 85 ? -1.037 -7.849 -9.316 1.00 92.94 85 LYS A C 1
ATOM 724 O O . LYS A 1 85 ? -0.040 -8.266 -8.734 1.00 92.94 85 LYS A O 1
ATOM 729 N N . GLU A 1 86 ? -1.350 -8.196 -10.560 1.00 92.06 86 GLU A N 1
ATOM 730 C CA . GLU A 1 86 ? -0.600 -9.170 -11.349 1.00 92.06 86 GLU A CA 1
ATOM 731 C C . GLU A 1 86 ? 0.655 -8.565 -11.976 1.00 92.06 86 GLU A C 1
ATOM 733 O O . GLU A 1 86 ? 0.692 -7.376 -12.304 1.00 92.06 86 GLU A O 1
ATOM 738 N N . LYS A 1 87 ? 1.689 -9.399 -12.146 1.00 92.06 87 LYS A N 1
ATOM 739 C CA . LYS A 1 87 ? 2.947 -8.996 -12.785 1.00 92.06 87 LYS A CA 1
ATOM 740 C C . LYS A 1 87 ? 2.667 -8.565 -14.238 1.00 92.06 87 LYS A C 1
ATOM 742 O O . LYS A 1 87 ? 2.115 -9.368 -14.988 1.00 92.06 87 LYS A O 1
ATOM 747 N N . PRO A 1 88 ? 3.030 -7.333 -14.649 1.00 91.94 88 PRO A N 1
ATOM 748 C CA . PRO A 1 88 ? 2.587 -6.775 -15.928 1.00 91.94 88 PRO A CA 1
ATOM 749 C C . PRO A 1 88 ? 3.312 -7.371 -17.141 1.00 91.94 88 PRO A C 1
ATOM 751 O O . PRO A 1 88 ? 2.753 -7.389 -18.231 1.00 91.94 88 PRO A O 1
ATOM 754 N N . GLU A 1 89 ? 4.537 -7.864 -16.956 1.00 91.62 89 GLU A N 1
ATOM 755 C CA . GLU A 1 89 ? 5.372 -8.462 -18.003 1.00 91.62 89 GLU A CA 1
ATOM 756 C C . GLU A 1 89 ? 6.035 -9.731 -17.460 1.00 91.62 89 GLU A C 1
ATOM 758 O O . GLU A 1 89 ? 6.487 -9.763 -16.310 1.00 91.62 89 GLU A O 1
ATOM 763 N N . LYS A 1 90 ? 6.102 -10.792 -18.270 1.00 90.19 90 LYS A N 1
ATOM 764 C CA . LYS A 1 90 ? 6.624 -12.094 -17.821 1.00 90.19 90 LYS A CA 1
ATOM 765 C C . LYS A 1 90 ? 8.132 -12.046 -17.575 1.00 90.19 90 LYS A C 1
ATOM 767 O O . LYS A 1 90 ? 8.620 -12.720 -16.673 1.00 90.19 90 LYS A O 1
ATOM 772 N N . GLU A 1 91 ? 8.824 -11.200 -18.330 1.00 91.62 91 GLU A N 1
ATOM 773 C CA . GLU A 1 91 ? 10.272 -10.997 -18.368 1.00 91.62 91 GLU A CA 1
ATOM 774 C C . GLU A 1 91 ? 10.790 -10.172 -17.182 1.00 91.62 91 GLU A C 1
ATOM 776 O O . GLU A 1 91 ? 12.000 -10.018 -17.005 1.00 91.62 91 GLU A O 1
ATOM 781 N N . LEU A 1 92 ? 9.898 -9.579 -16.381 1.00 92.25 92 LEU A N 1
ATOM 782 C CA . LEU A 1 92 ? 10.298 -8.941 -15.133 1.00 92.25 92 LEU A CA 1
ATOM 783 C C . LEU A 1 92 ? 10.691 -10.015 -14.111 1.00 92.25 92 LEU A C 1
ATOM 785 O O . LEU A 1 92 ? 9.977 -11.020 -13.989 1.00 92.25 92 LEU A O 1
ATOM 789 N N . PRO A 1 93 ? 11.770 -9.794 -13.334 1.00 92.62 93 PRO A N 1
ATOM 790 C CA . PRO A 1 93 ? 12.111 -10.680 -12.229 1.00 92.62 93 PRO A CA 1
ATOM 791 C C . PRO A 1 93 ? 10.934 -10.772 -11.260 1.00 92.62 93 PRO A C 1
ATOM 793 O O . PRO A 1 93 ? 10.142 -9.833 -11.144 1.00 92.62 93 PRO A O 1
ATOM 796 N N . ASP A 1 94 ? 10.805 -11.881 -10.543 1.00 93.12 94 ASP A N 1
ATOM 797 C CA . ASP A 1 94 ? 9.705 -12.019 -9.595 1.00 93.12 94 ASP A CA 1
ATOM 798 C C . ASP A 1 94 ? 9.891 -11.093 -8.385 1.00 93.12 94 ASP A C 1
ATOM 800 O O . ASP A 1 94 ? 10.998 -10.970 -7.851 1.00 93.12 94 ASP A O 1
ATOM 804 N N . PRO A 1 95 ? 8.824 -10.402 -7.944 1.00 93.00 95 PRO A N 1
ATOM 805 C CA . PRO A 1 95 ? 8.903 -9.528 -6.787 1.00 93.00 95 PRO A CA 1
ATOM 806 C C . PRO A 1 95 ? 9.078 -10.338 -5.498 1.00 93.00 95 PRO A C 1
ATOM 808 O O . PRO A 1 95 ? 8.553 -11.450 -5.388 1.00 93.00 95 PRO A O 1
ATOM 811 N N . PRO A 1 96 ? 9.726 -9.765 -4.466 1.00 94.00 96 PRO A N 1
ATOM 812 C CA . PRO A 1 96 ? 9.842 -10.426 -3.174 1.00 94.00 96 PRO A CA 1
ATOM 813 C C . PRO A 1 96 ? 8.452 -10.709 -2.588 1.00 94.00 96 PRO A C 1
ATOM 815 O O . PRO A 1 96 ? 7.544 -9.869 -2.672 1.00 94.00 96 PRO A O 1
ATOM 818 N N . ARG A 1 97 ? 8.297 -11.880 -1.954 1.00 93.81 97 ARG A N 1
ATOM 819 C CA . ARG A 1 97 ? 7.051 -12.280 -1.283 1.00 93.81 97 ARG A CA 1
ATOM 820 C C . ARG A 1 97 ? 6.647 -11.231 -0.248 1.00 93.81 97 ARG A C 1
ATOM 822 O O . ARG A 1 97 ? 7.453 -10.847 0.598 1.00 93.81 97 ARG A O 1
ATOM 829 N N . HIS A 1 98 ? 5.395 -10.788 -0.312 1.00 94.56 98 HIS A N 1
ATOM 830 C CA . HIS A 1 98 ? 4.871 -9.782 0.600 1.00 94.56 98 HIS A CA 1
ATOM 831 C C . HIS A 1 98 ? 4.422 -10.452 1.917 1.00 94.56 98 HIS A C 1
ATOM 833 O O . HIS A 1 98 ? 3.530 -11.298 1.884 1.00 94.56 98 HIS A O 1
ATOM 839 N N . PRO A 1 99 ? 4.994 -10.100 3.085 1.00 95.75 99 PRO A N 1
ATOM 840 C CA . PRO A 1 99 ? 4.742 -10.824 4.339 1.00 95.75 99 PRO A CA 1
ATOM 841 C C . PRO A 1 99 ? 3.315 -10.650 4.870 1.00 95.75 99 PRO A C 1
ATOM 843 O O . PRO A 1 99 ? 2.802 -11.524 5.555 1.00 95.75 99 PRO A O 1
ATOM 846 N N . LEU A 1 100 ? 2.668 -9.534 4.529 1.00 95.44 100 LEU A N 1
ATOM 847 C CA . LEU A 1 100 ? 1.291 -9.211 4.925 1.00 95.44 100 LEU A CA 1
ATOM 848 C C . LEU A 1 100 ? 0.308 -9.295 3.745 1.00 95.44 100 LEU A C 1
ATOM 850 O O . LEU A 1 100 ? -0.677 -8.567 3.708 1.00 95.44 100 LEU A O 1
ATOM 854 N N . GLU A 1 101 ? 0.618 -10.078 2.709 1.00 94.06 101 GLU A N 1
ATOM 855 C CA . GLU A 1 101 ? -0.226 -10.134 1.510 1.00 94.06 101 GLU A CA 1
ATOM 856 C C . GLU A 1 101 ? -1.668 -10.543 1.833 1.00 94.06 101 GLU A C 1
ATOM 858 O O . GLU A 1 101 ? -1.900 -11.517 2.543 1.00 94.06 101 GLU A O 1
ATOM 863 N N . GLY A 1 102 ? -2.641 -9.789 1.312 1.00 92.69 102 GLY A N 1
ATOM 864 C CA . GLY A 1 102 ? -4.065 -10.063 1.520 1.00 92.69 102 GLY A CA 1
ATOM 865 C C . GLY A 1 102 ? -4.631 -9.517 2.833 1.00 92.69 102 GLY A C 1
ATOM 866 O O . GLY A 1 102 ? -5.849 -9.479 2.990 1.00 92.69 102 GLY A O 1
ATOM 867 N N . LEU A 1 103 ? -3.784 -9.027 3.743 1.00 95.62 103 LEU A N 1
ATOM 868 C CA . LEU A 1 103 ? -4.227 -8.392 4.978 1.00 95.62 103 LEU A CA 1
ATOM 869 C C . LEU A 1 103 ? -4.820 -7.008 4.687 1.00 95.62 103 LEU A C 1
ATOM 871 O O . LEU A 1 103 ? -4.246 -6.208 3.940 1.00 95.62 103 LEU A O 1
ATOM 875 N N . VAL A 1 104 ? -5.957 -6.696 5.310 1.00 97.38 104 VAL A N 1
ATOM 876 C CA . VAL A 1 104 ? -6.561 -5.362 5.245 1.00 97.38 104 VAL A CA 1
ATOM 877 C C . VAL A 1 104 ? -6.674 -4.786 6.647 1.00 97.38 104 VAL A C 1
ATOM 879 O O . VAL A 1 104 ? -7.260 -5.406 7.525 1.00 97.38 104 VAL A O 1
ATOM 882 N N . VAL A 1 105 ? -6.148 -3.579 6.855 1.00 97.88 105 VAL A N 1
ATOM 883 C CA . VAL A 1 105 ? -6.379 -2.814 8.087 1.00 97.88 105 VAL A CA 1
ATOM 884 C C . VAL A 1 105 ? -7.414 -1.731 7.820 1.00 97.88 105 VAL A C 1
ATOM 886 O O . VAL A 1 105 ? -7.251 -0.927 6.902 1.00 97.88 105 VAL A O 1
ATOM 889 N N . LYS A 1 106 ? -8.456 -1.679 8.646 1.00 97.69 106 LYS A N 1
ATOM 890 C CA . LYS A 1 106 ? -9.442 -0.598 8.695 1.00 97.69 106 LYS A CA 1
ATOM 891 C C . LYS A 1 106 ? -9.240 0.202 9.980 1.00 97.69 106 LYS A C 1
ATOM 893 O O . LYS A 1 106 ? -9.184 -0.373 11.060 1.00 97.69 106 LYS A O 1
ATOM 898 N N . ILE A 1 107 ? -9.165 1.522 9.864 1.00 97.31 107 ILE A N 1
ATOM 899 C CA . ILE A 1 107 ? -9.064 2.458 10.988 1.00 97.31 107 ILE A CA 1
ATOM 900 C C . ILE A 1 107 ? -10.216 3.450 10.877 1.00 97.31 107 ILE A C 1
ATOM 902 O O . ILE A 1 107 ? -10.371 4.104 9.843 1.00 97.31 107 ILE A O 1
ATOM 906 N N . ASP A 1 108 ? -11.015 3.560 11.930 1.00 96.06 108 ASP A N 1
ATOM 907 C CA . ASP A 1 108 ? -12.086 4.548 12.059 1.00 96.06 108 ASP A CA 1
ATOM 908 C C . ASP A 1 108 ? -12.183 5.070 13.502 1.00 96.06 108 ASP A C 1
ATOM 910 O O . ASP A 1 108 ? -11.322 4.788 14.337 1.00 96.06 108 ASP A O 1
ATOM 914 N N . SER A 1 109 ? -13.220 5.855 13.799 1.00 94.19 109 SER A N 1
ATOM 915 C CA . SER A 1 109 ? -13.452 6.433 15.128 1.00 94.19 109 SER A CA 1
ATOM 916 C C . SER A 1 109 ? -13.695 5.394 16.228 1.00 94.19 109 SER A C 1
ATOM 918 O O . SER A 1 109 ? -13.555 5.712 17.405 1.00 94.19 109 SER A O 1
ATOM 920 N N . THR A 1 110 ? -14.037 4.155 15.872 1.00 94.62 110 THR A N 1
ATOM 921 C CA . THR A 1 110 ? -14.345 3.079 16.824 1.00 94.62 110 THR A CA 1
ATOM 922 C C . THR A 1 110 ? -13.129 2.205 17.143 1.00 94.62 110 THR A C 1
ATOM 924 O O . THR A 1 110 ? -13.123 1.490 18.153 1.00 94.62 110 THR A O 1
ATOM 927 N N . GLY A 1 111 ? -12.086 2.254 16.306 1.00 96.12 111 GLY A N 1
ATOM 928 C CA . GLY A 1 111 ? -10.822 1.567 16.545 1.00 96.12 111 GLY A CA 1
ATOM 929 C C . GLY A 1 111 ? -10.092 1.118 15.280 1.00 96.12 111 GLY A C 1
ATOM 930 O O . GLY A 1 111 ? -10.268 1.664 14.190 1.00 96.12 111 GLY A O 1
ATOM 931 N N . ILE A 1 112 ? -9.240 0.108 15.463 1.00 98.00 112 ILE A N 1
ATOM 932 C CA . ILE A 1 112 ? -8.392 -0.490 14.430 1.00 98.00 112 ILE A CA 1
ATOM 933 C C . ILE A 1 112 ? -8.821 -1.944 14.263 1.00 98.00 112 ILE A C 1
ATOM 935 O O . ILE A 1 112 ? -8.959 -2.668 15.247 1.00 98.00 112 ILE A O 1
ATOM 939 N N . TYR A 1 113 ? -9.012 -2.370 13.022 1.00 98.06 113 TYR A N 1
ATOM 940 C CA . TYR A 1 113 ? -9.499 -3.698 12.687 1.00 98.06 113 TYR A CA 1
ATOM 941 C C . TYR A 1 113 ? -8.625 -4.329 11.616 1.00 98.06 113 TYR A C 1
ATOM 943 O O . TYR A 1 113 ? -8.253 -3.661 10.651 1.00 98.06 113 TYR A O 1
ATOM 951 N N . VAL A 1 114 ? -8.346 -5.618 11.763 1.00 97.19 114 VAL A N 1
ATOM 952 C CA . VAL A 1 114 ? -7.771 -6.457 10.712 1.00 97.19 114 VAL A CA 1
ATOM 953 C C . VAL A 1 114 ? -8.897 -7.258 10.076 1.00 97.19 114 VAL A C 1
ATOM 955 O O . VAL A 1 114 ? -9.745 -7.812 10.771 1.00 97.19 114 VAL A O 1
ATOM 958 N N . ILE A 1 115 ? -8.909 -7.294 8.749 1.00 95.81 115 ILE A N 1
ATOM 959 C CA . ILE A 1 115 ? -9.852 -8.056 7.939 1.00 95.81 115 ILE A CA 1
ATOM 960 C C . ILE A 1 115 ? -9.031 -9.042 7.110 1.00 95.81 115 ILE A C 1
ATOM 962 O O . ILE A 1 115 ? -8.128 -8.636 6.370 1.00 95.81 115 ILE A O 1
ATOM 966 N N . THR A 1 116 ? -9.350 -10.325 7.239 1.00 88.25 116 THR A N 1
ATOM 967 C CA . THR A 1 116 ? -8.750 -11.417 6.466 1.00 88.25 116 THR A CA 1
ATOM 968 C C . THR A 1 116 ? -9.836 -12.223 5.759 1.00 88.25 116 THR A C 1
ATOM 970 O O . THR A 1 116 ? -10.982 -12.294 6.224 1.00 88.25 116 THR A O 1
ATOM 973 N N . SER A 1 117 ? -9.478 -12.770 4.595 1.00 71.88 117 SER A N 1
ATOM 974 C CA . SER A 1 117 ? -10.319 -13.650 3.773 1.00 71.88 117 SER A CA 1
ATOM 975 C C . SER A 1 117 ? -10.860 -14.820 4.583 1.00 71.88 117 SER A C 1
ATOM 977 O O . SER A 1 117 ? -10.039 -15.492 5.239 1.00 71.88 117 SER A O 1
#

Sequence (117 aa):
MKTEKITKEMLDKLYSILEEYKRKLYDYNRLVSEKGYRLKPVHIVVKKTKLGTVKYMYFGRYWYKVVYVGKSGKTSKVKWVYLGKEKPEKELPDPPRHPLEGLVVKIDSTGIYVITS